Protein AF-A0A5N6KBV7-F1 (afdb_monomer_lite)

Structure (mmCIF, N/CA/C/O backbone):
data_AF-A0A5N6KBV7-F1
#
_entry.id   AF-A0A5N6KBV7-F1
#
loop_
_atom_site.group_PDB
_atom_site.id
_atom_site.type_symbol
_atom_site.label_atom_id
_atom_site.label_alt_id
_atom_site.label_comp_id
_atom_site.label_asym_id
_atom_site.label_entity_id
_atom_site.label_seq_id
_atom_site.pdbx_PDB_ins_code
_atom_site.Cartn_x
_atom_site.Cartn_y
_atom_site.Cartn_z
_atom_site.occupancy
_atom_site.B_iso_or_equiv
_atom_site.auth_seq_id
_atom_site.auth_comp_id
_atom_site.auth_asym_id
_atom_site.auth_atom_id
_atom_site.pdbx_PDB_model_num
ATOM 1 N N . MET A 1 1 ? 9.897 0.398 2.185 1.00 84.31 1 MET A N 1
ATOM 2 C CA . MET A 1 1 ? 11.145 0.578 2.969 1.00 84.31 1 MET A CA 1
ATOM 3 C C . MET A 1 1 ? 12.114 1.499 2.234 1.00 84.31 1 MET A C 1
ATOM 5 O O . MET A 1 1 ? 12.713 1.090 1.241 1.00 84.31 1 MET A O 1
ATOM 9 N N . LEU A 1 2 ? 12.248 2.751 2.678 1.00 85.31 2 LEU A N 1
ATOM 10 C CA . LEU A 1 2 ? 13.170 3.705 2.054 1.00 85.31 2 LEU A CA 1
ATOM 11 C C . LEU A 1 2 ? 14.626 3.246 2.247 1.00 85.31 2 LEU A C 1
ATOM 13 O O . LEU A 1 2 ? 14.996 2.833 3.338 1.00 85.31 2 LEU A O 1
ATOM 17 N N . GLY A 1 3 ? 15.433 3.271 1.184 1.00 85.88 3 GLY A N 1
ATOM 18 C CA . GLY A 1 3 ? 16.840 2.840 1.217 1.00 85.88 3 GLY A CA 1
ATOM 19 C C . GLY A 1 3 ? 17.078 1.326 1.116 1.00 85.88 3 GLY A C 1
ATOM 20 O O . GLY A 1 3 ? 18.186 0.930 0.780 1.00 85.88 3 GLY A O 1
ATOM 21 N N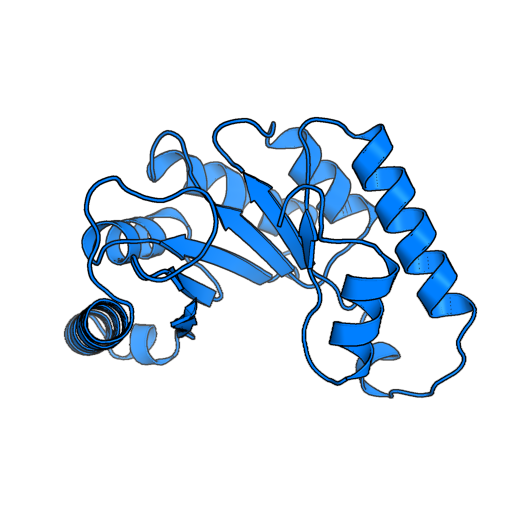 . ALA A 1 4 ? 16.054 0.491 1.321 1.00 90.00 4 ALA A N 1
ATOM 22 C CA . ALA A 1 4 ? 16.172 -0.973 1.244 1.00 90.00 4 ALA A CA 1
ATOM 23 C C . ALA A 1 4 ? 15.374 -1.605 0.087 1.00 90.00 4 ALA A C 1
ATOM 25 O O . ALA A 1 4 ? 15.773 -2.632 -0.456 1.00 90.00 4 ALA A O 1
ATOM 26 N N . ALA A 1 5 ? 14.253 -0.998 -0.319 1.00 93.25 5 ALA A N 1
ATOM 27 C CA . ALA A 1 5 ? 13.423 -1.510 -1.409 1.00 93.25 5 ALA A CA 1
ATOM 28 C C . ALA A 1 5 ? 14.061 -1.236 -2.784 1.00 93.25 5 ALA A C 1
ATOM 30 O O . ALA A 1 5 ? 13.943 -0.132 -3.326 1.00 93.25 5 ALA A O 1
ATOM 31 N N . THR A 1 6 ? 14.750 -2.237 -3.338 1.00 94.06 6 THR A N 1
ATOM 32 C CA . THR A 1 6 ? 15.411 -2.167 -4.653 1.00 94.06 6 THR A CA 1
ATOM 33 C C . THR A 1 6 ? 14.545 -2.767 -5.772 1.00 94.06 6 THR A C 1
ATOM 35 O O . THR A 1 6 ? 13.683 -3.604 -5.493 1.00 94.06 6 THR A O 1
ATOM 38 N N . PRO A 1 7 ? 14.801 -2.417 -7.050 1.00 93.50 7 PRO A N 1
ATOM 39 C CA . PRO A 1 7 ? 14.193 -3.089 -8.205 1.00 93.50 7 PRO A CA 1
ATOM 40 C C . PRO A 1 7 ? 14.322 -4.615 -8.176 1.00 93.50 7 PRO A C 1
ATOM 42 O O . PRO A 1 7 ? 13.345 -5.322 -8.405 1.00 93.50 7 PRO A O 1
ATOM 45 N N . ALA A 1 8 ? 15.508 -5.132 -7.840 1.00 93.56 8 ALA A N 1
ATOM 46 C CA . ALA A 1 8 ? 15.746 -6.570 -7.762 1.00 93.56 8 ALA A CA 1
ATOM 47 C C . ALA A 1 8 ? 14.914 -7.232 -6.654 1.00 93.56 8 ALA A C 1
ATOM 49 O O . ALA A 1 8 ? 14.342 -8.297 -6.878 1.00 93.56 8 ALA A O 1
ATOM 50 N N . LEU A 1 9 ? 14.805 -6.593 -5.483 1.00 95.19 9 LEU A N 1
ATOM 51 C CA . LEU A 1 9 ? 13.971 -7.098 -4.394 1.00 95.19 9 LEU A CA 1
ATOM 52 C C . LEU A 1 9 ? 12.495 -7.138 -4.804 1.00 95.19 9 LEU A C 1
ATOM 54 O O . LEU A 1 9 ? 11.866 -8.185 -4.675 1.00 95.19 9 LEU A O 1
ATOM 58 N N . ALA A 1 10 ? 11.960 -6.032 -5.330 1.00 93.88 10 ALA A N 1
ATOM 59 C CA . ALA A 1 10 ? 10.557 -5.955 -5.729 1.00 93.88 10 ALA A CA 1
ATOM 60 C C . ALA A 1 10 ? 10.211 -7.029 -6.774 1.00 93.88 10 ALA A C 1
ATOM 62 O O . ALA A 1 10 ? 9.251 -7.775 -6.606 1.00 93.88 10 ALA A O 1
ATOM 63 N N . ILE A 1 11 ? 11.043 -7.182 -7.806 1.00 91.06 11 ILE A N 1
ATOM 64 C CA . ILE A 1 11 ? 10.818 -8.196 -8.838 1.00 91.06 11 ILE A CA 1
ATOM 65 C C . ILE A 1 11 ? 10.909 -9.618 -8.294 1.00 91.06 11 ILE A C 1
ATOM 67 O O . ILE A 1 11 ? 10.084 -10.449 -8.662 1.00 91.06 11 ILE A O 1
ATOM 71 N N . ASN A 1 12 ? 11.878 -9.925 -7.432 1.00 91.81 12 ASN A N 1
ATOM 72 C CA . ASN A 1 12 ? 12.008 -11.282 -6.902 1.00 91.81 12 ASN A CA 1
ATOM 73 C C . ASN A 1 12 ? 10.855 -11.653 -5.956 1.00 91.81 12 ASN A C 1
ATOM 75 O O . ASN A 1 12 ? 10.408 -12.796 -5.995 1.00 91.81 12 ASN A O 1
ATOM 79 N N . VAL A 1 13 ? 10.315 -10.698 -5.187 1.00 93.25 13 VAL A N 1
ATOM 80 C CA . VAL A 1 13 ? 9.071 -10.905 -4.420 1.00 93.25 13 VAL A CA 1
ATOM 81 C C . VAL A 1 13 ? 7.910 -11.215 -5.359 1.00 93.25 13 VAL A C 1
ATOM 83 O O . VAL A 1 13 ? 7.199 -12.196 -5.148 1.00 93.25 13 VAL A O 1
ATOM 86 N N . SER A 1 14 ? 7.749 -10.427 -6.425 1.00 91.19 14 SER A N 1
ATOM 87 C CA . SER A 1 14 ? 6.690 -10.673 -7.402 1.00 91.19 14 SER A CA 1
ATOM 88 C C . SER A 1 14 ? 6.850 -12.040 -8.067 1.00 91.19 14 SER A C 1
ATOM 90 O O . SER A 1 14 ? 5.901 -12.815 -8.130 1.00 91.19 14 SER A O 1
ATOM 92 N N . ARG A 1 15 ? 8.064 -12.407 -8.493 1.00 86.88 15 ARG A N 1
ATOM 93 C CA . ARG A 1 15 ? 8.362 -13.723 -9.091 1.00 86.88 15 ARG A CA 1
ATOM 94 C C . ARG A 1 15 ? 8.025 -14.898 -8.182 1.00 86.88 15 ARG A C 1
ATOM 96 O O . ARG A 1 15 ? 7.640 -15.944 -8.693 1.00 86.88 15 ARG A O 1
ATOM 103 N N . ALA A 1 16 ? 8.153 -14.719 -6.871 1.00 90.06 16 ALA A N 1
ATOM 104 C CA . ALA A 1 16 ? 7.781 -15.719 -5.878 1.00 90.06 16 ALA A CA 1
ATOM 105 C C . ALA A 1 16 ? 6.257 -15.827 -5.649 1.00 90.06 16 ALA A C 1
ATOM 107 O O . ALA A 1 16 ? 5.830 -16.615 -4.812 1.00 90.06 16 ALA A O 1
ATOM 108 N N . GLY A 1 17 ? 5.439 -15.055 -6.374 1.00 87.12 17 GLY A N 1
ATOM 109 C CA . GLY A 1 17 ? 3.976 -15.063 -6.286 1.00 87.12 17 GLY A CA 1
ATOM 110 C C . GLY A 1 17 ? 3.387 -13.987 -5.368 1.00 87.12 17 GLY A C 1
ATOM 111 O O . GLY A 1 17 ? 2.171 -13.935 -5.209 1.00 87.12 17 GLY A O 1
ATOM 112 N N . GLY A 1 18 ? 4.220 -13.130 -4.768 1.00 91.94 18 GLY A N 1
ATOM 113 C CA . GLY A 1 18 ? 3.769 -11.983 -3.978 1.00 91.94 18 GLY A CA 1
ATOM 114 C C . GLY A 1 18 ? 3.607 -10.706 -4.809 1.00 91.94 18 GLY A C 1
ATOM 115 O O . GLY A 1 18 ? 3.601 -10.728 -6.038 1.00 91.94 18 GLY A O 1
ATOM 116 N N . ILE A 1 19 ? 3.541 -9.562 -4.124 1.00 93.75 19 ILE A N 1
ATOM 117 C CA . ILE A 1 19 ? 3.656 -8.235 -4.739 1.00 93.75 19 ILE A CA 1
ATOM 118 C C . ILE A 1 19 ? 4.834 -7.480 -4.117 1.00 93.75 19 ILE A C 1
ATOM 120 O O . ILE A 1 19 ? 4.852 -7.166 -2.928 1.00 93.75 19 ILE A O 1
ATOM 124 N N . GLY A 1 20 ? 5.862 -7.209 -4.921 1.00 95.19 20 GLY A N 1
ATOM 125 C CA . GLY A 1 20 ? 6.999 -6.406 -4.487 1.00 95.19 20 GLY A CA 1
ATOM 126 C C . GLY A 1 20 ? 6.720 -4.911 -4.583 1.00 95.19 20 GLY A C 1
ATOM 127 O O . 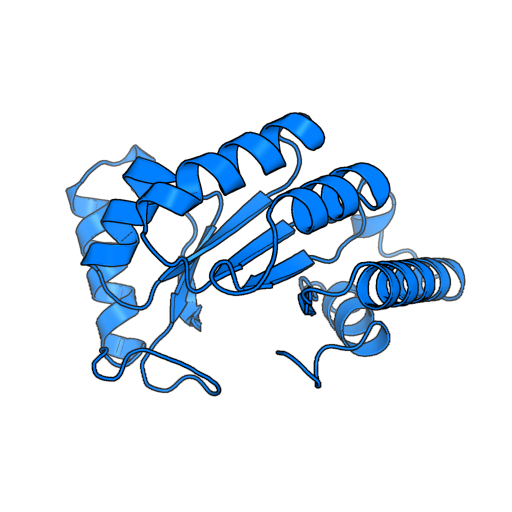GLY A 1 20 ? 6.105 -4.455 -5.543 1.00 95.19 20 GLY A O 1
ATOM 128 N N . PHE A 1 21 ? 7.224 -4.130 -3.626 1.00 96.25 21 PHE A N 1
ATOM 129 C CA . PHE A 1 21 ? 7.046 -2.676 -3.602 1.00 96.25 21 PHE A CA 1
ATOM 130 C C . PHE A 1 21 ? 8.367 -1.928 -3.769 1.00 96.25 21 PHE A C 1
ATOM 132 O O . PHE A 1 21 ? 9.363 -2.244 -3.117 1.00 96.25 21 PHE A O 1
ATOM 139 N N . LEU A 1 22 ? 8.351 -0.875 -4.587 1.00 95.12 22 LEU A N 1
ATOM 140 C CA . LEU A 1 22 ? 9.384 0.159 -4.597 1.00 95.12 22 LEU A CA 1
ATOM 141 C C . LEU A 1 22 ? 9.037 1.271 -3.603 1.00 95.12 22 LEU A C 1
ATOM 143 O O . LEU A 1 22 ? 7.870 1.578 -3.374 1.00 95.12 22 LEU A O 1
ATOM 147 N N . ALA A 1 23 ? 10.056 1.914 -3.031 1.00 91.62 23 ALA A N 1
ATOM 148 C CA . ALA A 1 23 ? 9.860 3.127 -2.242 1.00 91.62 23 ALA A CA 1
ATOM 149 C C . ALA A 1 23 ? 9.843 4.353 -3.165 1.00 91.62 23 ALA A C 1
ATOM 151 O O . ALA A 1 23 ? 10.886 4.739 -3.700 1.00 91.62 23 ALA A O 1
ATOM 152 N N . GLY A 1 24 ? 8.669 4.958 -3.329 1.00 81.38 24 GLY A N 1
ATOM 153 C CA . GLY A 1 24 ? 8.489 6.251 -3.970 1.00 81.38 24 GLY A CA 1
ATOM 154 C C . GLY A 1 24 ? 9.068 7.357 -3.093 1.00 81.38 24 GLY A C 1
ATOM 155 O O . GLY A 1 24 ? 8.710 7.503 -1.924 1.00 81.38 24 GLY A O 1
ATOM 156 N N . ARG A 1 25 ? 10.018 8.109 -3.647 1.00 76.69 25 ARG A N 1
ATOM 157 C CA . ARG A 1 25 ? 10.648 9.264 -2.993 1.00 76.69 25 ARG A CA 1
ATOM 158 C C . ARG A 1 25 ? 10.062 10.559 -3.540 1.00 76.69 25 ARG A C 1
ATOM 160 O O . ARG A 1 25 ? 9.386 10.569 -4.562 1.00 76.69 25 ARG A O 1
ATOM 167 N N . ASN A 1 26 ? 10.421 11.670 -2.911 1.00 73.19 26 ASN A N 1
ATOM 168 C CA . ASN A 1 26 ? 10.182 13.022 -3.418 1.00 73.19 26 ASN A CA 1
ATOM 169 C C . ASN A 1 26 ? 11.042 13.401 -4.654 1.00 73.19 26 ASN A C 1
ATOM 171 O O . ASN A 1 26 ? 10.986 14.543 -5.106 1.00 73.19 26 ASN A O 1
ATOM 175 N N . ASN A 1 27 ? 11.821 12.467 -5.220 1.00 75.94 27 ASN A N 1
ATOM 176 C CA . ASN A 1 27 ? 12.658 12.676 -6.404 1.00 75.94 27 ASN A CA 1
ATOM 177 C C . ASN A 1 27 ? 12.171 11.815 -7.586 1.00 75.94 27 ASN A C 1
ATOM 179 O O . ASN A 1 27 ? 12.301 10.588 -7.557 1.00 75.94 27 ASN A O 1
ATOM 183 N N . MET A 1 28 ? 11.661 12.475 -8.634 1.00 71.56 28 MET A N 1
ATOM 184 C CA . MET A 1 28 ? 11.153 11.826 -9.851 1.00 71.56 28 MET A CA 1
ATOM 185 C C . MET A 1 28 ? 12.235 11.062 -10.626 1.00 71.56 28 MET A C 1
ATOM 187 O O . MET A 1 28 ? 11.978 10.007 -11.201 1.00 71.56 28 MET A O 1
ATOM 191 N N . THR A 1 29 ? 13.467 11.568 -10.646 1.00 77.19 29 THR A N 1
ATOM 192 C CA . THR A 1 29 ? 14.553 10.917 -11.384 1.00 77.19 29 THR A CA 1
ATOM 193 C C . THR A 1 29 ? 14.863 9.549 -10.778 1.00 77.19 29 THR A C 1
ATOM 195 O O . THR A 1 29 ? 14.912 8.558 -11.501 1.00 77.19 29 THR A O 1
ATOM 198 N N . ASP A 1 30 ? 14.947 9.466 -9.444 1.00 83.50 30 ASP A N 1
ATOM 199 C CA . ASP A 1 30 ? 15.206 8.208 -8.724 1.00 83.50 30 ASP A CA 1
ATOM 200 C C . ASP A 1 30 ? 14.093 7.174 -8.962 1.00 83.50 30 ASP A C 1
ATOM 202 O O . ASP A 1 30 ? 14.378 5.999 -9.209 1.00 83.50 30 ASP A O 1
ATOM 206 N N . ILE A 1 31 ? 12.820 7.592 -8.927 1.00 82.56 31 ILE A N 1
ATOM 207 C CA . ILE A 1 31 ? 11.707 6.658 -9.136 1.00 82.56 31 ILE A CA 1
ATOM 208 C C . ILE A 1 31 ? 11.648 6.174 -10.587 1.00 82.56 31 ILE A C 1
ATOM 210 O O . ILE A 1 31 ? 11.462 4.979 -10.824 1.00 82.56 31 ILE A O 1
ATOM 214 N N . HIS A 1 32 ? 11.880 7.064 -11.556 1.00 84.81 32 HIS A N 1
ATOM 215 C CA . HIS A 1 32 ? 11.888 6.711 -12.971 1.00 84.81 32 HIS A CA 1
ATOM 216 C C . HIS A 1 32 ? 13.028 5.742 -13.305 1.00 84.81 32 HIS A C 1
ATOM 218 O O . HIS A 1 32 ? 12.806 4.737 -13.983 1.00 84.81 32 HIS A O 1
ATOM 224 N N . GLU A 1 33 ? 14.233 5.988 -12.784 1.00 88.75 33 GLU A N 1
ATOM 225 C CA . GLU A 1 33 ? 15.383 5.093 -12.946 1.00 88.75 33 GLU A CA 1
ATOM 226 C C . GLU A 1 33 ? 15.113 3.711 -12.345 1.00 88.75 33 GLU A C 1
ATOM 228 O O . GLU A 1 33 ? 15.337 2.692 -13.006 1.00 88.75 33 GLU A O 1
ATOM 233 N N . LYS A 1 34 ? 14.549 3.654 -11.132 1.00 89.81 34 LYS A N 1
ATOM 234 C CA . LYS A 1 34 ? 14.166 2.386 -10.495 1.00 89.81 34 LYS A CA 1
ATOM 235 C C . LYS A 1 34 ? 13.098 1.641 -11.285 1.00 89.81 34 LYS A C 1
ATOM 237 O O . LYS A 1 34 ? 13.209 0.426 -11.442 1.00 89.81 34 LYS A O 1
ATOM 242 N N . LEU A 1 35 ? 12.092 2.332 -11.816 1.00 87.31 35 LEU A N 1
ATOM 243 C CA . LEU A 1 35 ? 11.034 1.721 -12.627 1.00 87.31 35 LEU A CA 1
ATOM 244 C C . LEU A 1 35 ? 11.558 1.237 -13.987 1.00 87.31 35 LEU A C 1
ATOM 246 O O . LEU A 1 35 ? 11.191 0.151 -14.444 1.00 87.31 35 LEU A O 1
ATOM 250 N N . LYS A 1 36 ? 12.485 1.974 -14.606 1.00 87.56 36 LYS A N 1
ATOM 251 C CA . LYS A 1 36 ? 13.177 1.543 -15.829 1.00 87.56 36 LYS A CA 1
ATOM 252 C C . LYS A 1 36 ? 14.039 0.303 -15.583 1.00 87.56 36 LYS A C 1
ATOM 254 O O . LYS A 1 36 ? 13.976 -0.651 -16.362 1.00 87.56 36 LYS A O 1
ATOM 259 N N . ALA A 1 37 ? 14.795 0.280 -14.485 1.00 88.50 37 ALA A N 1
ATOM 260 C CA . ALA A 1 37 ? 15.570 -0.888 -14.073 1.00 88.50 37 ALA A CA 1
ATOM 261 C C . ALA A 1 37 ? 14.658 -2.096 -13.799 1.00 88.50 37 ALA A C 1
ATOM 263 O O . ALA A 1 37 ? 14.931 -3.193 -14.274 1.00 88.50 37 ALA A O 1
ATOM 264 N N . THR A 1 38 ? 13.532 -1.876 -13.116 1.00 87.31 38 THR A N 1
ATOM 265 C CA . THR A 1 38 ? 12.500 -2.894 -12.842 1.00 87.31 38 THR A CA 1
ATOM 266 C C . THR A 1 38 ? 11.968 -3.506 -14.140 1.00 87.31 38 THR A C 1
ATOM 268 O O . THR A 1 38 ? 11.969 -4.723 -14.296 1.00 87.31 38 THR A O 1
ATOM 271 N N . THR A 1 39 ? 11.600 -2.668 -15.113 1.00 84.44 39 THR A N 1
ATOM 272 C CA . THR A 1 39 ? 11.094 -3.115 -16.425 1.00 84.44 39 THR A CA 1
ATOM 273 C C . THR A 1 39 ? 12.154 -3.906 -17.201 1.00 84.44 39 THR A C 1
ATOM 275 O O . THR A 1 39 ? 11.858 -4.941 -17.794 1.00 84.44 39 THR A O 1
ATOM 278 N N . SER A 1 40 ? 13.415 -3.470 -17.141 1.00 86.31 40 SER A N 1
ATOM 279 C CA . SER A 1 40 ? 14.537 -4.165 -17.790 1.00 86.31 40 SER A CA 1
ATOM 280 C C . SER A 1 40 ? 14.814 -5.535 -17.151 1.00 86.31 40 SER A C 1
ATOM 282 O O . SER A 1 40 ? 15.116 -6.505 -17.846 1.00 86.31 40 SER A O 1
ATOM 284 N N . LEU A 1 41 ? 14.672 -5.648 -15.826 1.00 85.31 41 LEU A N 1
ATOM 285 C CA . LEU A 1 41 ? 14.819 -6.915 -15.102 1.00 85.31 41 LEU A CA 1
ATOM 286 C C . LEU A 1 41 ? 13.699 -7.909 -15.422 1.00 85.31 41 LEU A C 1
ATOM 288 O O . LEU A 1 41 ? 13.958 -9.111 -15.431 1.00 85.31 41 LEU A O 1
ATOM 292 N N . ILE A 1 42 ? 12.483 -7.425 -15.695 1.00 79.12 42 ILE A N 1
ATOM 293 C CA . ILE A 1 42 ? 11.376 -8.262 -16.177 1.00 79.12 42 ILE A CA 1
ATOM 294 C C . ILE A 1 42 ? 11.712 -8.807 -17.569 1.00 79.12 42 ILE A C 1
ATOM 296 O O . ILE A 1 42 ? 11.667 -10.014 -17.765 1.00 79.12 42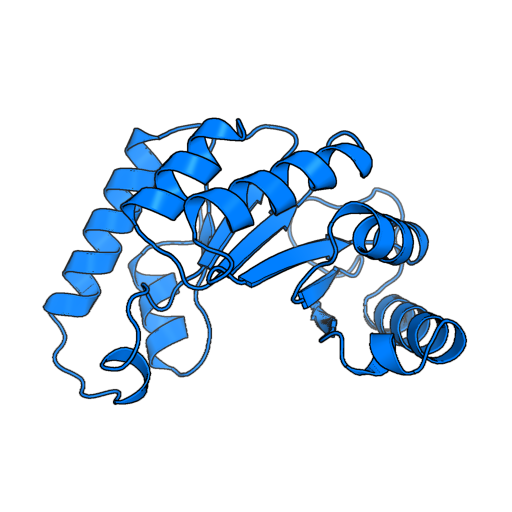 ILE A O 1
ATOM 300 N N . ALA A 1 43 ? 12.127 -7.941 -18.500 1.00 76.00 43 ALA A N 1
ATOM 301 C CA . ALA A 1 43 ? 12.396 -8.324 -19.888 1.00 76.00 43 ALA A CA 1
ATOM 302 C C . ALA A 1 43 ? 13.577 -9.301 -20.063 1.00 76.00 43 ALA A C 1
ATOM 304 O O . ALA A 1 43 ? 13.618 -10.053 -21.029 1.00 76.00 43 ALA A O 1
ATOM 305 N N . THR A 1 44 ? 14.556 -9.281 -19.155 1.00 71.38 44 THR A N 1
ATOM 306 C CA . THR A 1 44 ? 15.778 -10.105 -19.255 1.00 71.38 44 THR A CA 1
ATOM 307 C C . THR A 1 44 ? 15.637 -11.517 -18.698 1.00 71.38 44 THR A C 1
ATOM 309 O O . THR A 1 44 ? 16.498 -12.350 -18.962 1.00 71.38 44 THR A O 1
ATOM 312 N N . HIS A 1 45 ? 14.599 -11.802 -17.914 1.00 63.53 45 HIS A N 1
ATOM 313 C CA . HIS A 1 45 ? 14.401 -13.119 -17.310 1.00 63.53 45 HIS A CA 1
ATOM 314 C C . HIS A 1 45 ? 13.087 -13.706 -17.806 1.00 63.53 45 HIS A C 1
ATOM 316 O O . HIS A 1 45 ? 12.016 -13.439 -17.262 1.00 63.53 45 HIS A O 1
ATOM 322 N N . ASP A 1 46 ? 13.229 -14.520 -18.844 1.00 54.59 46 ASP A N 1
ATOM 323 C CA . ASP A 1 46 ? 12.194 -15.278 -19.535 1.00 54.59 46 ASP A CA 1
ATOM 324 C C . ASP A 1 46 ? 11.690 -16.438 -18.657 1.00 54.59 46 ASP A C 1
ATOM 326 O O . ASP A 1 46 ? 11.977 -17.613 -18.886 1.00 54.59 46 ASP A O 1
ATOM 330 N N . ILE A 1 47 ? 10.989 -16.110 -17.571 1.00 47.78 47 ILE A N 1
ATOM 331 C CA . ILE A 1 47 ? 10.188 -17.089 -16.840 1.00 47.78 47 ILE A CA 1
ATOM 332 C C . ILE A 1 47 ? 8.740 -16.741 -17.121 1.00 47.78 47 ILE A C 1
ATOM 334 O O . ILE A 1 47 ? 8.226 -15.740 -16.621 1.00 47.78 47 ILE A O 1
ATOM 338 N N . LYS A 1 48 ? 8.117 -17.611 -17.919 1.00 48.66 48 LYS A N 1
ATOM 339 C CA . LYS A 1 48 ? 6.682 -17.736 -18.188 1.00 48.66 48 LYS A CA 1
ATOM 340 C C . LYS A 1 48 ? 5.897 -17.946 -16.889 1.00 48.66 48 LYS A C 1
ATOM 342 O O . LYS A 1 48 ? 5.267 -18.977 -16.677 1.00 48.66 48 LYS A O 1
ATOM 347 N N . ASN A 1 49 ? 5.939 -16.986 -15.976 1.00 52.72 49 ASN A N 1
ATOM 348 C CA . ASN A 1 49 ? 4.901 -16.850 -14.979 1.00 52.72 49 ASN A CA 1
ATOM 349 C C . ASN A 1 49 ? 3.719 -16.268 -15.747 1.00 52.72 49 ASN A C 1
ATOM 351 O O . ASN A 1 49 ? 3.623 -15.055 -15.909 1.00 52.72 49 ASN A O 1
ATOM 355 N N . HIS A 1 50 ? 2.834 -17.139 -16.237 1.00 52.56 50 HIS A N 1
ATOM 356 C CA . HIS A 1 50 ? 1.618 -16.759 -16.965 1.00 52.56 50 HIS A CA 1
ATOM 357 C C . HIS A 1 50 ? 0.766 -15.706 -16.226 1.00 52.56 50 HIS A C 1
ATOM 359 O O . HIS A 1 50 ? -0.013 -14.998 -16.852 1.00 52.56 50 HIS A O 1
ATOM 365 N N . HIS A 1 51 ? 0.967 -15.541 -14.912 1.00 54.16 51 HIS A N 1
ATOM 366 C CA . HIS A 1 51 ? 0.408 -14.453 -14.105 1.00 54.16 51 HIS A CA 1
ATOM 367 C C . HIS A 1 51 ? 0.819 -13.037 -14.558 1.00 54.16 51 HIS A C 1
ATOM 369 O O . HIS A 1 51 ? 0.071 -12.093 -14.320 1.00 54.16 51 HIS A O 1
ATOM 375 N N . PHE A 1 52 ? 1.987 -12.862 -15.185 1.00 56.03 52 PHE A N 1
ATOM 376 C CA . PHE A 1 52 ? 2.480 -11.552 -15.635 1.00 56.03 52 PHE A CA 1
ATOM 377 C C . PHE A 1 52 ? 2.172 -11.247 -17.099 1.00 56.03 52 PHE A C 1
ATOM 379 O O . PHE A 1 52 ? 2.114 -10.080 -17.471 1.00 56.03 52 PHE A O 1
ATOM 386 N N . GLU A 1 53 ? 1.952 -12.270 -17.924 1.00 53.28 53 GLU A N 1
ATOM 387 C CA . GLU A 1 53 ? 1.743 -12.116 -19.371 1.00 53.28 53 GLU A CA 1
ATOM 388 C C . GLU A 1 53 ? 0.355 -11.552 -19.719 1.00 53.28 53 GLU A C 1
ATOM 390 O O . GLU A 1 53 ? 0.159 -11.016 -20.807 1.00 53.28 53 GLU A O 1
ATOM 395 N N . THR A 1 54 ? -0.611 -11.631 -18.798 1.00 53.94 54 THR A N 1
ATOM 396 C CA . THR A 1 54 ? -2.002 -11.215 -19.039 1.00 53.94 54 THR A CA 1
ATOM 397 C C . THR A 1 54 ? -2.337 -9.814 -18.525 1.00 53.94 54 THR A C 1
ATOM 399 O O . THR A 1 54 ? -3.470 -9.366 -18.693 1.00 53.94 54 THR A O 1
ATOM 402 N N . SER A 1 55 ? -1.395 -9.125 -17.871 1.00 68.31 55 SER A N 1
ATOM 403 C CA . SER A 1 55 ? -1.646 -7.834 -17.224 1.00 68.31 55 SER A CA 1
ATOM 404 C C . SER A 1 55 ? -1.054 -6.675 -18.024 1.00 68.31 55 SER A C 1
ATOM 406 O O . SER A 1 55 ? 0.120 -6.685 -18.383 1.00 68.31 55 SER A O 1
ATOM 408 N N . ASP A 1 56 ? -1.839 -5.619 -18.243 1.00 84.19 56 ASP A N 1
ATOM 409 C CA . ASP A 1 56 ? -1.383 -4.352 -18.833 1.00 84.19 56 ASP A CA 1
ATOM 410 C C . ASP A 1 56 ? -0.640 -3.454 -17.820 1.00 84.19 56 ASP A C 1
ATOM 412 O O . ASP A 1 56 ? -0.518 -2.238 -18.022 1.00 84.19 56 ASP A O 1
ATOM 416 N N . ARG A 1 57 ? -0.180 -4.045 -16.709 1.00 88.56 57 ARG A N 1
ATOM 417 C CA . ARG A 1 57 ? 0.443 -3.380 -15.564 1.00 88.56 57 ARG A CA 1
ATOM 418 C C . ARG A 1 57 ? 1.714 -4.087 -15.119 1.00 88.56 57 ARG A C 1
ATOM 420 O O . ARG A 1 57 ? 1.831 -5.307 -15.192 1.00 88.56 57 ARG A O 1
ATOM 427 N N . LEU A 1 58 ? 2.646 -3.310 -14.573 1.00 90.50 58 LEU A N 1
ATOM 428 C CA . LEU A 1 58 ? 3.823 -3.863 -13.914 1.00 90.50 58 LEU A CA 1
ATOM 429 C C . LEU A 1 58 ? 3.398 -4.609 -12.642 1.00 90.50 58 LEU A C 1
ATOM 431 O O . LEU A 1 58 ? 2.647 -4.046 -11.838 1.00 90.50 58 LEU A O 1
ATOM 435 N N . PRO A 1 59 ? 3.914 -5.823 -12.391 1.00 91.25 59 PRO A N 1
ATOM 436 C CA . PRO A 1 59 ? 3.520 -6.651 -11.253 1.00 91.25 59 PRO A CA 1
ATOM 437 C C . PRO A 1 59 ? 4.193 -6.230 -9.943 1.00 91.25 59 PRO A C 1
ATOM 439 O O . PRO A 1 59 ? 4.641 -7.053 -9.152 1.00 91.25 59 PRO A O 1
ATOM 442 N N . ILE A 1 60 ? 4.332 -4.932 -9.733 1.00 94.25 60 ILE A N 1
ATOM 443 C CA . ILE A 1 60 ? 4.908 -4.334 -8.538 1.00 94.25 60 ILE A CA 1
ATOM 444 C C . ILE A 1 60 ? 3.982 -3.232 -8.045 1.00 94.25 60 ILE A C 1
ATOM 446 O O . ILE A 1 60 ? 3.169 -2.697 -8.805 1.00 94.25 60 ILE A O 1
ATOM 450 N N . GLY A 1 61 ? 4.140 -2.869 -6.782 1.00 96.31 61 GLY A N 1
ATOM 451 C CA . GLY A 1 61 ? 3.572 -1.656 -6.232 1.00 96.31 61 GLY A CA 1
ATOM 452 C C . GLY A 1 61 ? 4.608 -0.560 -6.000 1.00 96.31 61 GLY A C 1
ATOM 453 O O . GLY A 1 61 ? 5.823 -0.772 -6.079 1.00 96.31 61 GLY A O 1
ATOM 454 N N . ILE A 1 62 ? 4.117 0.631 -5.678 1.00 96.31 62 ILE A N 1
ATOM 455 C CA . ILE A 1 62 ? 4.940 1.770 -5.266 1.00 96.31 62 ILE A CA 1
ATOM 456 C C . ILE A 1 62 ? 4.362 2.344 -3.975 1.00 96.31 62 ILE A C 1
ATOM 458 O O . ILE A 1 62 ? 3.177 2.656 -3.918 1.00 96.31 62 ILE A O 1
ATOM 462 N N . GLY A 1 63 ? 5.190 2.486 -2.941 1.00 95.94 63 GLY A N 1
ATOM 463 C CA . GLY A 1 63 ? 4.795 3.117 -1.682 1.00 95.94 63 GLY A CA 1
ATOM 464 C C . GLY A 1 63 ? 5.190 4.588 -1.618 1.00 95.94 63 GLY A C 1
ATOM 465 O O . GLY A 1 63 ? 6.352 4.904 -1.863 1.00 95.94 63 GLY A O 1
ATOM 466 N N . PHE A 1 64 ? 4.266 5.468 -1.241 1.00 94.94 64 PHE A N 1
ATOM 467 C CA . PHE A 1 64 ? 4.491 6.904 -1.092 1.00 94.94 64 PHE A CA 1
ATOM 468 C C . PHE A 1 64 ? 4.235 7.364 0.343 1.00 94.94 64 PHE A C 1
ATOM 470 O O . PHE A 1 64 ? 3.222 7.030 0.949 1.00 94.94 64 PHE A O 1
ATOM 477 N N . GLN A 1 65 ? 5.158 8.174 0.866 1.00 92.44 65 GLN A N 1
ATOM 478 C CA . GLN A 1 65 ? 4.965 8.908 2.115 1.00 92.44 65 GLN A CA 1
ATOM 479 C C . GLN A 1 65 ? 4.245 10.219 1.802 1.00 92.44 65 GLN A C 1
ATOM 481 O O . GLN A 1 65 ? 4.845 11.125 1.227 1.00 92.44 65 GLN A O 1
ATOM 486 N N . ASN A 1 66 ? 2.968 10.320 2.147 1.00 92.88 66 ASN A N 1
ATOM 487 C CA . ASN A 1 66 ? 2.098 11.422 1.736 1.00 92.88 66 ASN A CA 1
ATOM 488 C C . ASN A 1 66 ? 2.498 12.777 2.345 1.00 92.88 66 ASN A C 1
ATOM 490 O O . ASN A 1 66 ? 2.223 13.818 1.753 1.00 92.88 66 ASN A O 1
ATOM 494 N N . TRP A 1 67 ? 3.161 12.790 3.505 1.00 89.81 67 TRP A N 1
ATOM 495 C CA . TRP A 1 67 ? 3.619 14.028 4.141 1.00 89.81 67 TRP A CA 1
ATOM 496 C C . TRP A 1 67 ? 4.791 14.716 3.418 1.00 89.81 67 TRP A C 1
ATOM 498 O O . TRP A 1 67 ? 4.908 15.941 3.516 1.00 89.81 67 TRP A O 1
ATOM 508 N N . ASP A 1 68 ? 5.627 13.954 2.702 1.00 88.38 68 ASP A N 1
ATOM 509 C CA . ASP A 1 68 ? 6.846 14.444 2.027 1.00 88.38 68 ASP A CA 1
ATOM 510 C C . ASP A 1 68 ? 6.772 14.346 0.493 1.00 88.38 68 ASP A C 1
ATOM 512 O O . ASP A 1 68 ? 7.350 15.157 -0.232 1.00 88.38 68 ASP A O 1
ATOM 516 N N . CYS A 1 69 ? 6.044 13.363 -0.038 1.00 89.88 69 CYS A N 1
ATOM 517 C CA . CYS A 1 69 ? 5.901 13.181 -1.474 1.00 89.88 69 CYS A CA 1
ATOM 518 C C . CYS A 1 69 ? 4.815 14.104 -2.043 1.00 89.88 69 CYS A C 1
ATOM 520 O O . CYS A 1 69 ? 3.718 14.211 -1.499 1.00 89.88 69 CYS A O 1
ATOM 522 N N . LYS A 1 70 ? 5.101 14.743 -3.181 1.00 90.44 70 LYS A N 1
ATOM 523 C CA . LYS A 1 70 ? 4.102 15.510 -3.934 1.00 90.44 70 LYS A CA 1
ATOM 524 C C . LYS A 1 70 ? 3.189 14.559 -4.705 1.00 90.44 70 LYS A C 1
ATOM 526 O O . LYS A 1 70 ? 3.690 13.681 -5.404 1.00 90.44 70 LYS A O 1
ATOM 531 N N . ILE A 1 71 ? 1.879 14.792 -4.644 1.00 93.31 71 ILE A N 1
ATOM 532 C CA . ILE A 1 71 ? 0.874 13.977 -5.343 1.00 93.31 71 ILE A CA 1
ATOM 533 C C . ILE A 1 71 ? 1.162 13.856 -6.845 1.00 93.31 71 ILE A C 1
ATOM 535 O O . ILE A 1 71 ? 1.133 12.747 -7.367 1.00 93.31 71 ILE A O 1
ATOM 539 N N . ASP A 1 72 ? 1.560 14.946 -7.510 1.00 93.88 72 ASP A N 1
ATOM 540 C CA . ASP A 1 72 ? 1.876 14.961 -8.948 1.00 93.88 72 ASP A CA 1
ATOM 541 C C . ASP A 1 72 ? 2.918 13.904 -9.332 1.00 93.88 72 ASP A C 1
ATOM 543 O O . ASP A 1 72 ? 2.813 13.274 -10.382 1.00 93.88 72 ASP A O 1
ATOM 547 N N . LEU A 1 73 ? 3.887 13.645 -8.444 1.00 91.69 73 LEU A N 1
ATOM 548 C CA . LEU A 1 73 ? 4.915 12.636 -8.682 1.00 91.69 73 LEU A CA 1
ATOM 549 C C . LEU A 1 73 ? 4.325 11.223 -8.697 1.00 91.69 73 LEU A C 1
ATOM 551 O O . LEU A 1 73 ? 4.717 10.383 -9.506 1.00 91.69 73 LEU A O 1
ATOM 555 N N . ALA A 1 74 ? 3.380 10.951 -7.801 1.00 94.12 74 ALA A N 1
ATOM 556 C CA . ALA A 1 74 ? 2.694 9.671 -7.749 1.00 94.12 74 ALA A CA 1
ATOM 557 C C . ALA A 1 74 ? 1.731 9.491 -8.924 1.00 94.12 74 ALA A C 1
ATOM 559 O O . ALA A 1 74 ? 1.642 8.386 -9.464 1.00 94.12 74 ALA A O 1
ATOM 560 N N . LEU A 1 75 ? 1.055 10.562 -9.349 1.00 96.06 75 LEU A N 1
ATOM 561 C CA . LEU A 1 75 ? 0.174 10.543 -10.515 1.00 96.06 75 LEU A CA 1
ATOM 562 C C . LEU A 1 75 ? 0.961 10.245 -11.793 1.00 96.06 75 LEU A C 1
ATOM 564 O O . LEU A 1 75 ? 0.637 9.280 -12.484 1.00 96.06 75 LEU A O 1
ATOM 568 N N . GLU A 1 76 ? 2.044 10.984 -12.050 1.00 94.25 76 GLU A N 1
ATOM 569 C CA . GLU A 1 76 ? 2.901 10.768 -13.222 1.00 94.25 76 GLU A CA 1
ATOM 570 C C . GLU A 1 76 ? 3.506 9.355 -13.218 1.00 94.25 76 GLU A C 1
ATOM 572 O O . GLU A 1 76 ? 3.457 8.650 -14.228 1.00 94.25 76 GLU A O 1
ATOM 577 N N . ALA A 1 77 ? 4.033 8.892 -12.076 1.00 92.62 77 ALA A N 1
ATOM 578 C CA . ALA A 1 77 ? 4.584 7.542 -11.972 1.00 92.62 77 ALA A CA 1
ATOM 579 C C . ALA A 1 77 ? 3.522 6.463 -12.250 1.00 92.62 77 ALA A C 1
ATOM 581 O O . ALA A 1 77 ? 3.806 5.471 -12.925 1.00 92.62 77 ALA A O 1
ATOM 582 N N . THR A 1 78 ? 2.295 6.665 -11.765 1.00 95.00 78 THR A N 1
ATOM 583 C CA . THR A 1 78 ? 1.182 5.727 -11.957 1.00 95.00 78 THR A CA 1
ATOM 584 C C . THR A 1 78 ? 0.723 5.680 -13.410 1.00 95.00 78 THR A C 1
ATOM 586 O O . THR A 1 78 ? 0.540 4.588 -13.951 1.00 95.00 78 THR A O 1
ATOM 589 N N . GLU A 1 79 ? 0.569 6.839 -14.048 1.00 95.19 79 GLU A N 1
ATOM 590 C CA . GLU A 1 79 ? 0.155 6.958 -15.447 1.00 95.19 79 GLU A CA 1
ATOM 591 C C . GLU A 1 79 ? 1.195 6.338 -16.388 1.00 95.19 79 GLU A C 1
ATOM 593 O O . GLU A 1 79 ? 0.877 5.490 -17.225 1.00 95.19 79 GLU A O 1
ATOM 598 N N . LYS A 1 80 ? 2.464 6.710 -16.198 1.00 92.31 80 LYS A N 1
ATOM 599 C CA . LYS A 1 80 ? 3.564 6.339 -17.091 1.00 92.31 80 LYS A CA 1
ATOM 600 C C . LYS A 1 80 ? 3.990 4.884 -16.949 1.00 92.31 80 LYS A C 1
ATOM 602 O O . LYS A 1 80 ? 4.287 4.234 -17.948 1.00 92.31 80 LYS A O 1
ATOM 607 N N . HIS A 1 81 ? 4.069 4.379 -15.718 1.00 91.31 81 HIS A N 1
ATOM 608 C CA . HIS A 1 81 ? 4.643 3.058 -15.443 1.00 91.31 81 HIS A CA 1
ATOM 609 C C . HIS A 1 81 ? 3.615 1.995 -15.082 1.00 91.31 81 HIS A C 1
ATOM 611 O O . HIS A 1 81 ? 3.967 0.820 -15.039 1.00 91.31 81 HIS A O 1
ATOM 617 N N . ARG A 1 82 ? 2.355 2.380 -14.852 1.00 93.88 82 ARG A N 1
ATOM 618 C CA . ARG A 1 82 ? 1.234 1.454 -14.651 1.00 93.88 82 ARG A CA 1
ATOM 619 C C . ARG A 1 82 ? 1.536 0.356 -13.607 1.00 93.88 82 ARG A C 1
ATOM 621 O O . ARG A 1 82 ? 1.391 -0.822 -13.926 1.00 93.88 82 ARG A O 1
ATOM 628 N N . PRO A 1 83 ? 1.963 0.687 -12.371 1.00 94.62 83 PRO A N 1
ATOM 629 C CA . PRO A 1 83 ? 2.138 -0.314 -11.313 1.00 94.62 83 PRO A CA 1
ATOM 630 C C . PRO A 1 83 ? 0.805 -0.993 -10.974 1.00 94.62 83 PRO A C 1
ATOM 632 O O . PRO A 1 83 ? -0.261 -0.438 -11.236 1.00 94.62 83 PRO A O 1
ATOM 635 N N . SER A 1 84 ? 0.837 -2.180 -10.377 1.00 95.44 84 SER A N 1
ATOM 636 C CA . SER A 1 84 ? -0.384 -2.897 -9.978 1.00 95.44 84 SER A CA 1
ATOM 637 C C . SER A 1 84 ? -1.036 -2.293 -8.734 1.00 95.44 84 SER A C 1
ATOM 639 O O . SER A 1 84 ? -2.261 -2.264 -8.641 1.00 95.44 84 SER A O 1
ATOM 641 N N . ALA A 1 85 ? -0.230 -1.764 -7.810 1.00 97.50 85 ALA A N 1
ATOM 642 C CA . ALA A 1 85 ? -0.720 -1.169 -6.571 1.00 97.50 85 ALA A CA 1
ATOM 643 C C . ALA A 1 85 ? 0.036 0.109 -6.192 1.00 97.50 85 ALA A C 1
ATOM 645 O O . ALA A 1 85 ? 1.227 0.251 -6.471 1.00 97.50 85 ALA A O 1
ATOM 646 N N . ILE A 1 86 ? -0.641 1.016 -5.497 1.00 97.88 86 ILE A N 1
ATOM 647 C CA . ILE A 1 86 ? -0.038 2.168 -4.834 1.00 97.88 86 ILE A CA 1
ATOM 648 C C . ILE A 1 86 ? -0.329 2.079 -3.346 1.00 97.88 86 ILE A C 1
ATOM 650 O O . ILE A 1 86 ? -1.481 1.961 -2.955 1.00 97.88 86 ILE A O 1
ATOM 654 N N . TRP A 1 87 ? 0.715 2.162 -2.527 1.00 97.94 87 TRP A N 1
ATOM 655 C CA . TRP A 1 87 ? 0.621 2.123 -1.072 1.00 97.94 87 TRP A CA 1
ATOM 656 C C . TRP A 1 87 ? 0.795 3.529 -0.504 1.00 97.94 87 TRP A C 1
ATOM 658 O O . TRP A 1 87 ? 1.843 4.150 -0.676 1.00 97.94 87 TRP A O 1
ATOM 668 N N . LEU A 1 88 ? -0.226 4.033 0.178 1.00 97.25 88 LEU A N 1
ATOM 669 C CA . LEU A 1 88 ? -0.263 5.357 0.790 1.00 97.25 88 LEU A CA 1
ATOM 670 C C . LEU A 1 88 ? 0.018 5.247 2.289 1.00 97.25 88 LEU A C 1
ATOM 672 O O . LEU A 1 88 ? -0.544 4.392 2.974 1.00 97.25 88 LEU A O 1
ATOM 676 N N . TYR A 1 89 ? 0.912 6.095 2.789 1.00 93.88 89 TYR A N 1
ATOM 677 C CA . TYR A 1 89 ? 1.337 6.098 4.182 1.00 93.88 89 TYR A CA 1
ATOM 678 C C . TYR A 1 89 ? 1.618 7.515 4.696 1.00 93.88 89 TYR A C 1
ATOM 680 O O . TYR A 1 89 ? 2.235 8.331 4.007 1.00 93.88 89 TYR A O 1
ATOM 688 N N . ALA A 1 90 ? 1.245 7.761 5.955 1.00 91.88 90 ALA A N 1
ATOM 689 C CA . ALA A 1 90 ? 1.524 8.981 6.710 1.00 91.88 90 ALA A CA 1
ATOM 690 C C . ALA A 1 90 ? 1.066 10.265 5.989 1.00 91.88 90 ALA A C 1
ATOM 692 O O . ALA A 1 90 ? 1.896 11.112 5.640 1.00 91.88 90 ALA A O 1
ATOM 693 N N . PRO A 1 91 ? -0.245 10.425 5.725 1.00 92.56 91 PRO A N 1
ATOM 694 C CA . PRO A 1 91 ? -0.784 11.711 5.299 1.00 92.56 91 PRO A CA 1
ATOM 695 C C . PRO A 1 91 ? -0.652 12.747 6.422 1.00 92.56 91 PRO A C 1
ATOM 697 O O . PRO A 1 91 ? -0.603 12.398 7.600 1.00 92.56 91 PRO A O 1
ATOM 700 N N . LYS A 1 92 ? -0.586 14.040 6.073 1.00 89.31 92 LYS A N 1
ATOM 701 C CA . LYS A 1 92 ? -0.591 15.105 7.095 1.00 89.31 92 LYS A CA 1
ATOM 702 C C . LYS A 1 92 ? -1.941 15.161 7.796 1.00 89.31 92 LYS A C 1
ATOM 704 O O . LYS A 1 92 ? -2.003 15.451 8.988 1.00 89.31 92 LYS A O 1
ATOM 709 N N . LYS A 1 93 ? -3.002 14.905 7.034 1.00 89.81 93 LYS A N 1
ATOM 710 C CA . LYS A 1 93 ? -4.371 14.745 7.505 1.00 89.81 93 LYS A CA 1
ATOM 711 C C . LYS A 1 93 ? -5.034 13.620 6.729 1.00 89.81 93 LYS A C 1
ATOM 713 O O . LYS A 1 93 ? -4.799 13.503 5.529 1.00 89.81 93 LYS A O 1
ATOM 718 N N . THR A 1 94 ? -5.871 12.813 7.371 1.00 88.75 94 THR A N 1
ATOM 719 C CA . THR A 1 94 ? -6.538 11.692 6.693 1.00 88.75 94 THR A CA 1
ATOM 720 C C . THR A 1 94 ? -7.331 12.155 5.471 1.00 88.75 94 THR A C 1
ATOM 722 O O . THR A 1 94 ? -7.301 11.486 4.443 1.00 88.75 94 THR A O 1
ATOM 725 N N . GLU A 1 95 ? -7.928 13.350 5.529 1.00 90.81 95 GLU A N 1
ATOM 726 C CA . GLU A 1 95 ? -8.674 13.984 4.437 1.00 90.81 95 GLU A CA 1
ATOM 727 C C . GLU A 1 95 ? -7.842 14.168 3.159 1.00 90.81 95 GLU A C 1
ATOM 729 O O . GLU A 1 95 ? -8.398 14.126 2.058 1.00 90.81 95 GLU A O 1
ATOM 734 N N . ASP A 1 96 ? -6.516 14.310 3.281 1.00 92.06 96 ASP A N 1
ATOM 735 C CA . ASP A 1 96 ? -5.612 14.437 2.135 1.00 92.06 96 ASP A CA 1
ATOM 736 C C . ASP A 1 96 ? -5.676 13.177 1.252 1.00 92.06 96 ASP A C 1
ATOM 738 O O . ASP A 1 96 ? -5.547 13.267 0.030 1.00 92.06 96 ASP A O 1
ATOM 742 N N . LEU A 1 97 ? -5.940 11.996 1.833 1.00 96.00 97 LEU A N 1
ATOM 743 C CA . LEU A 1 97 ? -6.024 10.733 1.090 1.00 96.00 97 LEU A CA 1
ATOM 744 C C . LEU A 1 97 ? -7.113 10.746 0.013 1.00 96.00 97 LEU A C 1
ATOM 746 O O . LEU A 1 97 ? -6.978 10.035 -0.984 1.00 96.00 97 LEU A O 1
ATOM 750 N N . LYS A 1 98 ? -8.151 11.577 0.162 1.00 96.50 98 LYS A N 1
ATOM 751 C CA . LYS A 1 98 ? -9.217 11.720 -0.836 1.00 96.50 98 LYS A CA 1
ATOM 752 C C . LYS A 1 98 ? -8.662 12.171 -2.181 1.00 96.50 98 LYS A C 1
ATOM 754 O O . LYS A 1 98 ? -9.027 11.630 -3.226 1.00 96.50 98 LYS A O 1
ATOM 759 N N . GLU A 1 99 ? -7.781 13.169 -2.164 1.00 96.38 99 GLU A N 1
ATOM 760 C CA . GLU A 1 99 ? -7.173 13.702 -3.383 1.00 96.38 99 GLU A CA 1
ATOM 761 C C . GLU A 1 99 ? -6.227 12.682 -4.013 1.00 96.38 99 GLU A C 1
ATOM 763 O O . GLU A 1 99 ? -6.279 12.470 -5.226 1.00 96.38 99 GLU A O 1
ATOM 768 N N . TRP A 1 100 ? -5.442 11.988 -3.184 1.00 97.38 100 TRP A N 1
ATOM 769 C CA . TRP A 1 100 ? -4.548 10.918 -3.625 1.00 97.38 100 TRP A CA 1
ATOM 770 C C . TRP A 1 100 ? -5.308 9.774 -4.292 1.00 97.38 100 TRP A C 1
ATOM 772 O O . TRP A 1 100 ? -5.038 9.460 -5.450 1.00 97.38 100 TRP A O 1
ATOM 782 N N . ALA A 1 101 ? -6.287 9.182 -3.608 1.00 97.62 101 ALA A N 1
ATOM 783 C CA . ALA A 1 101 ? -7.058 8.061 -4.132 1.00 97.62 101 ALA A CA 1
ATOM 784 C C . ALA A 1 101 ? -7.810 8.441 -5.417 1.00 97.62 101 ALA A C 1
ATOM 786 O O . ALA A 1 101 ? -7.731 7.726 -6.421 1.00 97.62 101 ALA A O 1
ATOM 787 N N . ARG A 1 102 ? -8.470 9.611 -5.438 1.00 98.00 102 ARG A N 1
ATOM 788 C CA . ARG A 1 102 ? -9.181 10.103 -6.628 1.00 98.00 102 ARG A CA 1
ATOM 789 C C . ARG A 1 102 ? -8.235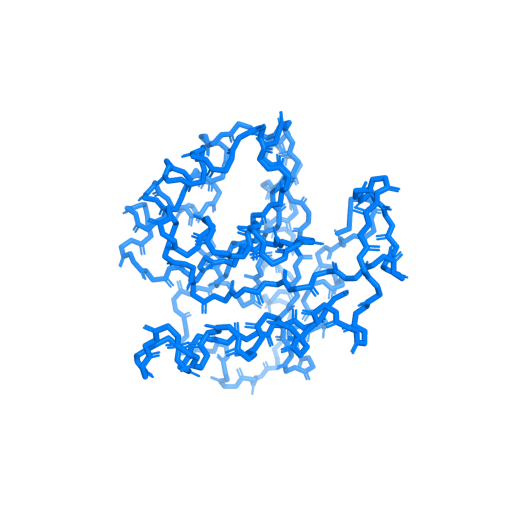 10.322 -7.805 1.00 98.00 102 ARG A C 1
ATOM 791 O O . ARG A 1 102 ? -8.543 9.895 -8.916 1.00 98.00 102 ARG A O 1
ATOM 798 N N . GLY A 1 103 ? -7.101 10.982 -7.578 1.00 98.19 103 GLY A N 1
ATOM 799 C CA . GLY A 1 103 ? -6.117 11.248 -8.623 1.00 98.19 103 GLY A CA 1
ATOM 800 C C . GLY A 1 103 ? -5.544 9.955 -9.201 1.00 98.19 103 GLY A C 1
ATOM 801 O O . GLY A 1 103 ? -5.551 9.772 -10.417 1.00 98.19 103 GLY A O 1
ATOM 802 N N . LEU A 1 104 ? -5.131 9.025 -8.335 1.00 98.12 104 LEU A N 1
ATOM 803 C CA . LEU A 1 104 ? -4.572 7.731 -8.731 1.00 98.12 104 LEU A CA 1
ATOM 804 C C . LEU A 1 104 ? -5.562 6.905 -9.548 1.00 98.12 104 LEU A C 1
ATOM 806 O O . LEU A 1 104 ? -5.192 6.360 -10.588 1.00 98.12 104 LEU A O 1
ATOM 810 N N . ARG A 1 105 ? -6.831 6.841 -9.133 1.00 97.94 105 ARG A N 1
ATOM 811 C CA . ARG A 1 105 ? -7.882 6.167 -9.908 1.00 97.94 105 ARG A CA 1
ATOM 812 C C . ARG A 1 105 ? -8.145 6.871 -11.235 1.00 97.94 105 ARG A C 1
ATOM 814 O O . ARG A 1 105 ? -8.278 6.193 -12.249 1.00 97.94 105 ARG A O 1
ATOM 821 N N . SER A 1 106 ? -8.137 8.202 -11.264 1.00 98.19 106 SER A N 1
ATOM 822 C CA . SER A 1 106 ? -8.335 8.977 -12.494 1.00 98.19 106 SER A CA 1
ATOM 823 C C . SER A 1 106 ? -7.261 8.684 -13.544 1.00 98.19 106 SER A C 1
ATOM 825 O O . SER A 1 106 ? -7.597 8.310 -14.662 1.00 98.19 106 SE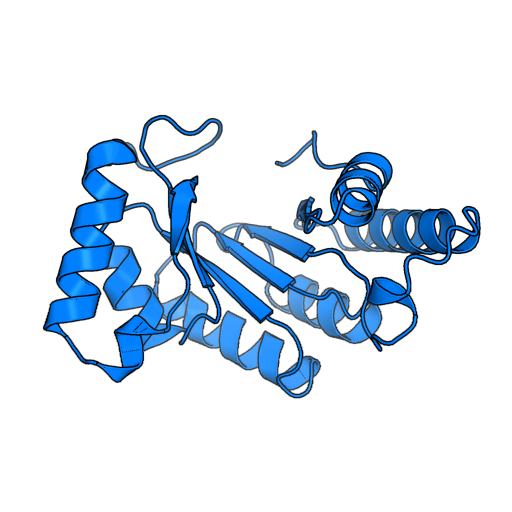R A O 1
ATOM 827 N N . VAL A 1 107 ? -5.972 8.796 -13.201 1.00 97.94 107 VAL A N 1
ATOM 828 C CA . VAL A 1 107 ? -4.868 8.597 -14.169 1.00 97.94 107 VAL A CA 1
ATOM 829 C C . VAL A 1 107 ? -4.667 7.133 -14.575 1.00 97.94 107 VAL A C 1
ATOM 831 O O . VAL A 1 107 ? -3.932 6.815 -15.505 1.00 97.94 107 VAL A O 1
ATOM 834 N N . SER A 1 108 ? -5.309 6.214 -13.857 1.00 96.62 108 SER A N 1
ATOM 835 C CA . SER A 1 108 ? -5.171 4.773 -14.043 1.00 96.62 108 SER A CA 1
ATOM 836 C C . SER A 1 108 ? -6.425 4.109 -14.621 1.00 96.62 108 SER A C 1
ATOM 838 O O . SER A 1 108 ? -6.433 2.883 -14.782 1.00 96.62 108 SER A O 1
ATOM 840 N N . ASN A 1 109 ? -7.467 4.895 -14.927 1.00 95.56 109 ASN A N 1
ATOM 841 C CA . ASN A 1 109 ? -8.810 4.439 -15.301 1.00 95.56 109 ASN A CA 1
ATOM 842 C C . ASN A 1 109 ? -9.386 3.413 -14.309 1.00 95.56 109 ASN A C 1
ATOM 844 O O . ASN A 1 109 ? -9.941 2.393 -14.710 1.00 95.56 109 ASN A O 1
ATOM 848 N N . GLY A 1 110 ? -9.174 3.646 -13.013 1.00 94.94 110 GLY A N 1
ATOM 849 C CA . GLY A 1 110 ? -9.639 2.792 -11.918 1.00 94.94 110 GLY A CA 1
ATOM 850 C C . GLY A 1 110 ? -8.928 1.442 -11.805 1.00 94.94 110 GLY A C 1
ATOM 851 O O . GLY A 1 110 ? -9.310 0.630 -10.977 1.00 94.94 110 GLY A O 1
ATOM 852 N N . LYS A 1 111 ? -7.904 1.172 -12.625 1.00 95.25 111 LYS A N 1
ATOM 853 C CA . LYS A 1 111 ? -7.247 -0.144 -12.657 1.00 95.25 111 LYS A CA 1
ATOM 854 C C . LYS A 1 111 ? -6.109 -0.302 -11.644 1.00 95.25 111 LYS A C 1
ATOM 856 O O . LYS A 1 111 ? -5.576 -1.401 -11.536 1.00 95.25 111 LYS A O 1
ATOM 861 N N . VAL A 1 112 ? -5.631 0.774 -11.014 1.00 97.00 112 VAL A N 1
ATOM 862 C CA . VAL A 1 112 ? -4.600 0.658 -9.969 1.00 97.00 112 VAL A CA 1
ATOM 863 C C . VAL A 1 112 ? -5.265 0.342 -8.635 1.00 97.00 112 VAL A C 1
ATOM 865 O O . VAL A 1 112 ? -6.246 0.988 -8.285 1.00 97.00 112 VAL A O 1
ATOM 868 N N . SER A 1 113 ? -4.720 -0.618 -7.892 1.00 97.62 113 SER A N 1
ATOM 869 C CA . SER A 1 113 ? -5.179 -0.908 -6.533 1.00 97.62 113 SER A CA 1
ATOM 870 C C . SER A 1 113 ? -4.583 0.113 -5.557 1.00 97.62 113 SER A C 1
ATOM 872 O O . SER A 1 113 ? -3.368 0.322 -5.544 1.00 97.62 113 SER A O 1
ATOM 874 N N . VAL A 1 114 ? -5.412 0.776 -4.756 1.00 98.31 114 VAL A N 1
ATOM 875 C CA . VAL A 1 114 ? -4.997 1.775 -3.763 1.00 98.31 114 VAL A CA 1
ATOM 876 C C . VAL A 1 114 ? -5.001 1.142 -2.377 1.00 98.31 114 VAL A C 1
ATOM 878 O O . VAL A 1 114 ? -6.045 0.780 -1.843 1.00 98.31 114 VAL A O 1
ATOM 881 N N . TRP A 1 115 ? -3.816 1.006 -1.794 1.00 98.56 115 TRP A N 1
ATOM 882 C CA . TRP A 1 115 ? -3.594 0.433 -0.472 1.00 98.56 115 TRP A CA 1
ATOM 883 C C . TRP A 1 115 ? -3.344 1.572 0.507 1.00 98.56 115 TRP A C 1
ATOM 885 O O . TRP A 1 115 ? -2.533 2.456 0.223 1.00 98.56 115 TRP A O 1
ATOM 895 N N . VAL A 1 116 ? -4.010 1.562 1.658 1.00 98.31 116 VAL A N 1
ATOM 896 C CA . VAL A 1 116 ? -3.854 2.615 2.671 1.00 98.31 116 VAL A CA 1
ATOM 897 C C . VAL A 1 116 ? -3.383 2.002 3.976 1.00 98.31 116 VAL A C 1
ATOM 899 O O . VAL A 1 116 ? -4.019 1.095 4.504 1.00 98.31 116 VAL A O 1
ATOM 902 N N . GLN A 1 117 ? -2.265 2.506 4.492 1.00 97.88 117 GLN A N 1
ATOM 903 C CA . GLN A 1 117 ? -1.718 2.072 5.768 1.00 97.88 117 GLN A CA 1
ATOM 904 C C . GLN A 1 117 ? -2.248 2.913 6.925 1.00 97.88 117 GLN A C 1
ATOM 906 O O . GLN A 1 117 ? -2.201 4.142 6.874 1.00 97.88 117 GLN A O 1
ATOM 911 N N . VAL A 1 118 ? -2.682 2.226 7.978 1.00 96.88 118 VAL A N 1
ATOM 912 C CA . VAL A 1 118 ? -3.272 2.795 9.194 1.00 96.88 118 VAL A CA 1
ATOM 913 C C . VAL A 1 118 ? -2.675 2.129 10.434 1.00 96.88 118 VAL A C 1
ATOM 915 O O . VAL A 1 118 ? -2.258 0.971 10.386 1.00 96.88 118 VAL A O 1
ATOM 918 N N . GLU A 1 119 ? -2.609 2.862 11.544 1.00 96.44 119 GLU A N 1
ATOM 919 C CA . GLU A 1 119 ? -1.974 2.421 12.798 1.00 96.44 119 GLU A CA 1
ATOM 920 C C . GLU A 1 119 ? -2.939 2.483 13.996 1.00 96.44 119 GLU A C 1
ATOM 922 O O . GLU A 1 119 ? -2.576 2.161 15.130 1.00 96.44 119 GLU A O 1
ATOM 927 N N . THR A 1 120 ? -4.193 2.876 13.751 1.00 96.19 120 THR A N 1
ATOM 928 C CA . THR A 1 120 ? -5.285 2.870 14.730 1.00 96.19 120 THR A CA 1
ATOM 929 C C . THR A 1 120 ? -6.610 2.489 14.076 1.00 96.19 120 THR A C 1
ATOM 931 O O . THR A 1 120 ? -6.817 2.700 12.881 1.00 96.19 120 THR A O 1
ATOM 934 N N . VAL A 1 121 ? -7.553 2.013 14.891 1.00 95.81 121 VAL A N 1
ATOM 935 C CA . VAL A 1 121 ? -8.950 1.806 14.484 1.00 95.81 121 VAL A CA 1
ATOM 936 C C . VAL A 1 121 ? -9.555 3.075 13.884 1.00 95.81 121 VAL A C 1
ATOM 938 O O . VAL A 1 121 ? -10.190 3.026 12.836 1.00 95.81 121 VAL A O 1
ATOM 941 N N . LYS A 1 122 ? -9.340 4.232 14.522 1.00 94.56 122 LYS A N 1
ATOM 942 C CA . LYS A 1 122 ? -9.893 5.501 14.038 1.00 94.56 122 LYS A CA 1
ATOM 943 C C . LYS A 1 122 ? -9.376 5.836 12.636 1.00 94.56 122 LYS A C 1
ATOM 945 O O . LYS A 1 122 ? -10.170 6.188 11.773 1.00 94.56 122 LYS A O 1
ATOM 950 N N . GLU A 1 123 ? -8.070 5.702 12.408 1.00 95.25 123 GLU A N 1
ATOM 951 C CA . GLU A 1 123 ? -7.481 5.920 11.083 1.00 95.25 123 GLU A CA 1
ATOM 952 C C . GLU A 1 123 ? -8.032 4.943 10.043 1.00 95.25 123 GLU A C 1
ATOM 954 O O . GLU A 1 123 ? -8.277 5.366 8.918 1.00 95.25 123 GLU A O 1
ATOM 959 N N . ALA A 1 124 ? -8.271 3.676 10.404 1.00 95.31 124 ALA A N 1
ATOM 960 C CA . ALA A 1 124 ? -8.906 2.702 9.514 1.00 95.31 124 ALA A CA 1
ATOM 961 C C . ALA A 1 124 ? -10.291 3.181 9.057 1.00 95.31 124 ALA A C 1
ATOM 963 O O . ALA A 1 124 ? -10.576 3.199 7.859 1.00 95.31 124 ALA A O 1
ATOM 964 N N . MET A 1 125 ? -11.120 3.640 9.999 1.00 94.31 125 MET A N 1
ATOM 965 C CA . MET A 1 125 ? -12.464 4.133 9.693 1.00 94.31 125 MET A CA 1
ATOM 966 C C . MET A 1 125 ? -12.439 5.396 8.839 1.00 94.31 125 MET A C 1
ATOM 968 O O . MET A 1 125 ? -13.127 5.469 7.820 1.00 94.31 125 MET A O 1
ATOM 972 N N . ASP A 1 126 ? -11.606 6.363 9.217 1.00 95.25 126 ASP A N 1
ATOM 973 C CA . ASP A 1 126 ? -11.466 7.611 8.474 1.00 95.25 126 ASP A CA 1
ATOM 974 C C . ASP A 1 126 ? -10.929 7.349 7.052 1.00 95.25 126 ASP A C 1
ATOM 976 O O . ASP A 1 126 ? -11.380 7.975 6.090 1.00 95.25 126 ASP A O 1
ATOM 980 N N . ALA A 1 127 ? -9.985 6.412 6.892 1.00 96.06 127 ALA A N 1
ATOM 981 C CA . ALA A 1 127 ? -9.422 6.035 5.598 1.00 96.06 127 ALA A CA 1
ATOM 982 C C . ALA A 1 127 ? -10.466 5.402 4.672 1.00 96.06 127 ALA A C 1
ATOM 984 O O . ALA A 1 127 ? -10.491 5.735 3.487 1.00 96.06 127 ALA A O 1
ATOM 985 N N . ILE A 1 128 ? -11.343 4.540 5.197 1.00 95.00 128 ILE A N 1
ATOM 986 C CA . ILE A 1 128 ? -12.448 3.954 4.425 1.00 95.00 128 ILE A CA 1
ATOM 987 C C . ILE A 1 128 ? -13.366 5.051 3.897 1.00 95.00 128 ILE A C 1
ATOM 989 O O . ILE A 1 128 ? -13.597 5.132 2.693 1.00 95.00 128 ILE A O 1
ATOM 993 N N . ASP A 1 129 ? -13.819 5.937 4.782 1.00 94.00 129 ASP A N 1
ATOM 994 C CA . ASP A 1 129 ? -14.770 6.993 4.423 1.00 94.00 129 ASP A CA 1
ATOM 995 C C . ASP A 1 129 ? -14.184 8.012 3.441 1.00 94.00 129 ASP A C 1
ATOM 997 O O . ASP A 1 129 ? -14.900 8.620 2.642 1.00 94.00 129 ASP A O 1
ATOM 1001 N N . THR A 1 130 ? -12.871 8.215 3.508 1.00 95.31 130 THR A N 1
ATOM 1002 C CA . THR A 1 130 ? -12.191 9.275 2.764 1.00 95.31 130 THR A CA 1
ATOM 1003 C C . THR A 1 130 ? -11.630 8.797 1.429 1.00 95.31 130 THR A C 1
ATOM 1005 O O . THR A 1 130 ? -11.665 9.541 0.444 1.00 95.31 130 THR A O 1
ATOM 1008 N N . ALA A 1 131 ? -11.066 7.590 1.400 1.00 96.25 131 ALA A N 1
ATOM 1009 C CA . ALA A 1 131 ? -10.234 7.107 0.305 1.00 96.25 131 ALA A CA 1
ATOM 1010 C C . ALA A 1 131 ? -10.777 5.847 -0.378 1.00 96.25 131 ALA A C 1
ATOM 1012 O O . ALA A 1 131 ? -10.289 5.534 -1.466 1.00 96.25 131 ALA A O 1
ATOM 1013 N N . ASP A 1 132 ? -11.760 5.159 0.218 1.00 95.44 132 ASP A N 1
ATOM 1014 C CA . ASP A 1 132 ? -12.337 3.911 -0.300 1.00 95.44 132 ASP A CA 1
ATOM 1015 C C . ASP A 1 132 ? -11.236 2.922 -0.735 1.00 95.44 132 ASP A C 1
ATOM 1017 O O . ASP A 1 132 ? -11.048 2.698 -1.929 1.00 95.44 132 ASP A O 1
ATOM 1021 N N . PRO A 1 133 ? -10.361 2.469 0.182 1.00 97.06 133 PRO A N 1
ATOM 1022 C CA . PRO A 1 133 ? -9.172 1.702 -0.170 1.00 97.06 133 PRO A CA 1
ATOM 1023 C C . PRO A 1 133 ? -9.536 0.332 -0.748 1.00 97.06 133 PRO A C 1
ATOM 1025 O O . PRO A 1 133 ? -10.490 -0.301 -0.317 1.00 97.06 133 PRO A O 1
ATOM 1028 N N . ASP A 1 134 ? -8.716 -0.164 -1.672 1.00 97.50 134 ASP A N 1
ATOM 1029 C CA . ASP A 1 134 ? -8.830 -1.534 -2.184 1.00 97.50 134 ASP A CA 1
ATOM 1030 C C . ASP A 1 134 ? -8.232 -2.558 -1.200 1.00 97.50 134 ASP A C 1
ATOM 1032 O O . ASP A 1 134 ? -8.584 -3.733 -1.236 1.00 97.50 134 ASP A O 1
ATOM 1036 N N . VAL A 1 135 ? -7.305 -2.115 -0.339 1.00 98.00 135 VAL A N 1
ATOM 1037 C CA . VAL A 1 135 ? -6.695 -2.885 0.759 1.00 98.00 135 VAL A CA 1
ATOM 1038 C C . VAL A 1 135 ? -6.382 -1.937 1.916 1.00 98.00 135 VAL A C 1
ATOM 1040 O O . VAL A 1 135 ? -5.771 -0.882 1.711 1.00 98.00 135 VAL A O 1
ATOM 1043 N N . LEU A 1 136 ? -6.727 -2.333 3.141 1.00 97.81 136 LEU A N 1
ATOM 1044 C CA . LEU A 1 136 ? -6.223 -1.681 4.349 1.00 97.81 136 LEU A CA 1
ATOM 1045 C C . LEU A 1 136 ? -4.993 -2.414 4.867 1.00 97.81 136 LEU A C 1
ATOM 1047 O O . LEU A 1 136 ? -5.038 -3.610 5.148 1.00 97.81 136 LEU A O 1
ATOM 1051 N N . VAL A 1 137 ? -3.896 -1.681 5.034 1.00 98.25 137 VAL A N 1
ATOM 1052 C CA . VAL A 1 137 ? -2.699 -2.203 5.684 1.00 98.25 137 VAL A CA 1
ATOM 1053 C C . VAL A 1 137 ? -2.697 -1.798 7.149 1.00 98.25 137 VAL A C 1
ATOM 1055 O O . VAL A 1 137 ? -2.531 -0.626 7.482 1.00 98.25 137 VAL A O 1
ATOM 1058 N N . ILE A 1 138 ? -2.867 -2.780 8.021 1.00 98.12 138 ILE A N 1
ATOM 1059 C CA . ILE A 1 138 ? -2.945 -2.599 9.463 1.00 98.12 138 ILE A CA 1
ATOM 1060 C C . ILE A 1 138 ? -1.552 -2.770 10.036 1.00 98.12 138 ILE A C 1
ATOM 1062 O O . ILE A 1 138 ? -1.026 -3.881 10.051 1.00 98.12 138 ILE A O 1
ATOM 1066 N N . ARG A 1 139 ? -0.951 -1.671 10.491 1.00 97.19 139 ARG A N 1
ATOM 1067 C CA . ARG A 1 139 ? 0.405 -1.692 11.030 1.00 97.19 139 ARG A CA 1
ATOM 1068 C C . ARG A 1 139 ? 0.407 -1.619 12.551 1.00 97.19 139 ARG A C 1
ATOM 1070 O O . ARG A 1 139 ? -0.034 -0.628 13.127 1.00 97.19 139 ARG A O 1
ATOM 1077 N N . GLY A 1 140 ? 0.957 -2.649 13.186 1.00 97.56 140 GLY A N 1
ATOM 1078 C CA . GLY A 1 140 ? 1.142 -2.684 14.636 1.00 97.56 140 GLY A CA 1
ATOM 1079 C C . GLY A 1 140 ? 2.363 -1.893 15.112 1.00 97.56 140 GLY A C 1
ATOM 1080 O O . GLY A 1 140 ? 3.269 -1.573 14.341 1.00 97.56 140 GLY A O 1
ATOM 1081 N N . SER A 1 141 ? 2.433 -1.633 16.418 1.00 97.00 141 SER A N 1
ATOM 1082 C CA . SER A 1 141 ? 3.603 -1.014 17.066 1.00 97.00 141 SER A CA 1
ATOM 1083 C C . SER A 1 141 ? 4.879 -1.866 17.005 1.00 97.00 141 SER A C 1
ATOM 1085 O O . SER A 1 141 ? 5.976 -1.340 17.189 1.00 97.00 141 SER A O 1
ATOM 1087 N N . ASP A 1 142 ? 4.754 -3.160 16.702 1.00 96.50 142 ASP A N 1
ATOM 1088 C CA . ASP A 1 142 ? 5.871 -4.101 16.544 1.00 96.50 142 ASP A CA 1
ATOM 1089 C C . ASP A 1 142 ? 6.641 -3.910 15.221 1.00 96.50 142 ASP A C 1
ATOM 1091 O O . ASP A 1 142 ? 7.740 -4.443 15.043 1.00 96.50 142 ASP A O 1
ATOM 1095 N N . ALA A 1 143 ? 6.068 -3.165 14.273 1.00 96.00 143 ALA A N 1
ATOM 1096 C CA . ALA A 1 143 ? 6.619 -2.992 12.940 1.00 96.00 143 ALA A CA 1
ATOM 1097 C C . ALA A 1 143 ? 7.852 -2.071 12.925 1.00 96.00 143 ALA A C 1
ATOM 1099 O O . ALA A 1 143 ? 7.881 -0.998 13.528 1.00 96.00 143 ALA A O 1
ATOM 1100 N N . GLY A 1 144 ? 8.862 -2.423 12.123 1.00 93.88 144 GLY A N 1
ATOM 1101 C CA . GLY A 1 144 ? 10.039 -1.573 11.917 1.00 93.88 144 GLY A CA 1
ATOM 1102 C C . GLY A 1 144 ? 9.722 -0.241 11.215 1.00 93.88 144 GLY A C 1
ATOM 1103 O O . GLY A 1 144 ? 8.702 -0.098 10.541 1.00 93.88 144 GLY A O 1
ATOM 1104 N N . GLY A 1 145 ? 10.630 0.736 11.323 1.00 91.38 145 GLY A N 1
ATOM 1105 C CA . GLY A 1 145 ? 10.496 2.053 10.684 1.00 91.38 145 GLY A CA 1
ATOM 1106 C C . GLY A 1 145 ? 9.754 3.094 11.533 1.00 91.38 145 GLY A C 1
ATOM 1107 O O . GLY A 1 145 ? 9.630 2.948 12.744 1.00 91.38 145 GLY A O 1
ATOM 1108 N N . HIS A 1 146 ? 9.302 4.180 10.899 1.00 89.38 146 HIS A N 1
ATOM 1109 C CA . HIS A 1 146 ? 8.556 5.253 11.574 1.00 89.38 146 HIS A CA 1
ATOM 1110 C C . HIS A 1 146 ? 7.135 4.806 11.875 1.00 89.38 146 HIS A C 1
ATOM 1112 O O . HIS A 1 146 ? 6.540 4.167 11.021 1.00 89.38 146 HIS A O 1
ATOM 1118 N N . GLY A 1 147 ? 6.588 5.168 13.034 1.00 88.50 147 GLY A N 1
ATOM 1119 C CA . GLY A 1 147 ? 5.201 4.916 13.424 1.00 88.50 147 GLY A CA 1
ATOM 1120 C C . GLY A 1 147 ? 4.687 5.921 14.434 1.00 88.50 147 GLY A C 1
ATOM 1121 O O . GLY A 1 147 ? 5.399 6.857 14.810 1.00 88.50 147 GLY A O 1
ATOM 1122 N N . LEU A 1 148 ? 3.451 5.720 14.872 1.00 89.25 148 LEU A N 1
ATOM 1123 C CA . LEU A 1 148 ? 2.856 6.504 15.937 1.00 89.25 148 LEU A CA 1
ATOM 1124 C C . LEU A 1 148 ? 3.629 6.309 17.243 1.00 89.25 148 LEU A C 1
ATOM 1126 O O . LEU A 1 148 ? 4.074 5.217 17.586 1.00 89.25 148 LEU A O 1
ATOM 1130 N N . ALA A 1 149 ? 3.727 7.382 18.029 1.00 89.31 149 ALA A N 1
ATOM 1131 C CA . ALA A 1 149 ? 4.302 7.316 19.372 1.00 89.31 149 ALA A CA 1
ATOM 1132 C C . ALA A 1 149 ? 3.493 6.405 20.315 1.00 89.31 149 ALA A C 1
ATOM 1134 O O . ALA A 1 149 ? 4.004 5.963 21.343 1.00 89.31 149 ALA A O 1
ATOM 1135 N N . ARG A 1 150 ? 2.213 6.174 19.994 1.00 90.75 150 ARG A N 1
ATOM 1136 C CA . ARG A 1 150 ? 1.299 5.281 20.708 1.00 90.75 150 ARG A CA 1
ATOM 1137 C C . ARG A 1 150 ? 0.414 4.565 19.693 1.00 90.75 150 ARG A C 1
ATOM 1139 O O . ARG A 1 150 ? -0.425 5.205 19.068 1.00 90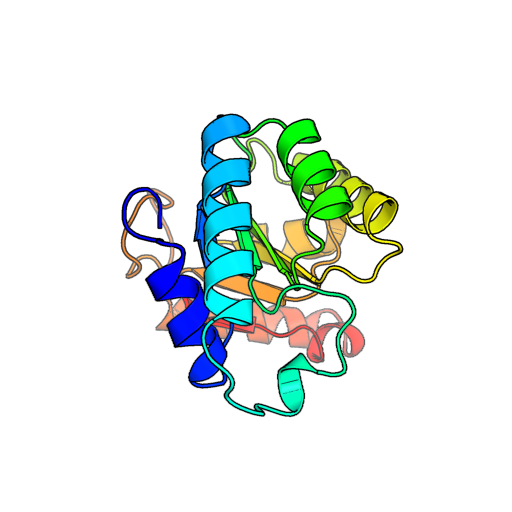.75 150 ARG A O 1
ATOM 1146 N N . SER A 1 151 ? 0.589 3.258 19.575 1.00 92.19 151 SER A N 1
ATOM 1147 C CA . SER A 1 151 ? -0.273 2.361 18.805 1.00 92.19 151 SER A CA 1
ATOM 1148 C C . SER A 1 151 ? -0.300 0.985 19.469 1.00 92.19 151 SER A C 1
ATOM 1150 O O . SER A 1 151 ? 0.563 0.654 20.292 1.00 92.19 151 SER A O 1
ATOM 1152 N N . ALA A 1 152 ? -1.331 0.205 19.159 1.00 96.44 152 ALA A N 1
ATOM 1153 C CA . ALA A 1 152 ? -1.449 -1.162 19.641 1.00 96.44 152 ALA A CA 1
ATOM 1154 C C . ALA A 1 152 ? -0.524 -2.103 18.848 1.00 96.44 152 ALA A C 1
ATOM 1156 O O . ALA A 1 152 ? -0.164 -1.828 17.702 1.00 96.44 152 ALA A O 1
ATOM 1157 N N . SER A 1 153 ? -0.145 -3.223 19.467 1.00 97.31 153 SER A N 1
ATOM 1158 C CA . SER A 1 153 ? 0.513 -4.330 18.764 1.00 97.31 153 SER A CA 1
ATOM 1159 C C . SER A 1 153 ? -0.412 -4.885 17.680 1.00 97.31 153 SER A C 1
ATOM 1161 O O . SER A 1 153 ? -1.639 -4.801 17.805 1.00 97.31 153 SER A O 1
ATOM 1163 N N . ILE A 1 154 ? 0.158 -5.500 16.641 1.00 98.00 154 ILE A N 1
ATOM 1164 C CA . ILE A 1 154 ? -0.631 -6.090 15.551 1.00 98.00 154 ILE A CA 1
ATOM 1165 C C . ILE A 1 154 ? -1.627 -7.144 16.054 1.00 98.00 154 ILE A C 1
ATOM 1167 O O . ILE A 1 154 ? -2.710 -7.282 15.489 1.00 98.00 154 ILE A O 1
ATOM 1171 N N . ILE A 1 155 ? -1.300 -7.836 17.155 1.00 97.88 155 ILE A N 1
ATOM 1172 C CA . ILE A 1 155 ? -2.150 -8.887 17.732 1.00 97.88 155 ILE A CA 1
ATOM 1173 C C . ILE A 1 155 ? -3.474 -8.337 18.268 1.00 97.88 155 ILE A C 1
ATOM 1175 O O . ILE A 1 155 ? -4.445 -9.081 18.337 1.00 97.88 155 ILE A O 1
ATOM 1179 N N . SER A 1 156 ? -3.503 -7.057 18.654 1.00 97.75 156 SER A N 1
ATOM 1180 C CA . SER A 1 156 ? -4.701 -6.362 19.140 1.00 97.75 156 SER A CA 1
ATOM 1181 C C . SER A 1 156 ? -5.326 -5.517 18.037 1.00 97.75 156 SER A C 1
ATOM 1183 O O . SER A 1 156 ? -6.527 -5.586 17.815 1.00 97.75 156 SER A O 1
ATOM 1185 N N . LEU A 1 157 ? -4.509 -4.766 17.293 1.00 98.25 157 LEU A N 1
ATOM 1186 C CA . LEU A 1 157 ? -5.017 -3.818 16.307 1.00 98.25 157 LEU A CA 1
ATOM 1187 C C . LEU A 1 157 ? -5.758 -4.503 15.152 1.00 98.25 157 LEU A C 1
ATOM 1189 O O . LEU A 1 157 ? -6.799 -4.016 14.724 1.00 98.25 157 LEU A O 1
ATOM 1193 N N . LEU A 1 158 ? -5.228 -5.616 14.635 1.00 98.06 158 LEU A N 1
ATOM 1194 C CA . LEU A 1 158 ? -5.850 -6.327 13.518 1.00 98.06 158 LEU A CA 1
ATOM 1195 C C . LEU A 1 158 ? -7.256 -6.853 13.854 1.00 98.06 158 LEU A C 1
ATOM 1197 O O . LEU A 1 158 ? -8.170 -6.526 13.095 1.00 98.06 158 LEU A O 1
ATOM 1201 N N . PRO A 1 159 ? -7.468 -7.629 14.940 1.00 97.00 159 PRO A N 1
ATOM 1202 C CA . PRO A 1 159 ? -8.812 -8.083 15.284 1.00 97.00 159 PRO A CA 1
ATOM 1203 C C . PRO A 1 159 ? -9.745 -6.927 15.658 1.00 97.00 159 PRO A C 1
ATOM 1205 O O . PRO A 1 159 ? -10.885 -6.937 15.223 1.00 97.00 159 PRO A O 1
ATOM 1208 N N . GLU A 1 160 ? -9.271 -5.885 16.355 1.00 97.06 160 GLU A N 1
ATOM 1209 C CA . GLU A 1 160 ? -10.115 -4.719 16.668 1.00 97.06 160 GLU A CA 1
ATOM 1210 C C . GLU A 1 160 ? -10.632 -4.008 15.406 1.00 97.06 160 GLU A C 1
ATOM 1212 O O . GLU A 1 160 ? -11.790 -3.596 15.352 1.00 97.06 160 GLU A O 1
ATOM 1217 N N . VAL A 1 161 ? -9.790 -3.867 14.373 1.00 96.44 161 VAL A N 1
ATOM 1218 C CA . VAL A 1 161 ? -10.232 -3.320 13.082 1.00 96.44 161 VAL A CA 1
ATOM 1219 C C . VAL A 1 161 ? -11.208 -4.276 12.399 1.00 96.44 161 VAL A C 1
ATOM 1221 O O . VAL A 1 161 ? -12.234 -3.817 11.907 1.00 96.44 161 VAL A O 1
ATOM 1224 N N . ALA A 1 162 ? -10.920 -5.581 12.374 1.00 95.31 162 ALA A N 1
ATOM 1225 C CA . ALA A 1 162 ? -11.791 -6.573 11.743 1.00 95.31 162 ALA A CA 1
ATOM 1226 C C . ALA A 1 162 ? -13.202 -6.580 12.356 1.00 95.31 162 ALA A C 1
ATOM 1228 O O . ALA A 1 162 ? -14.178 -6.444 11.618 1.00 95.31 162 ALA A O 1
ATOM 1229 N N . ASP A 1 163 ? -13.301 -6.631 13.687 1.00 94.62 163 ASP A N 1
ATOM 1230 C CA . ASP A 1 163 ? -14.572 -6.643 14.422 1.00 94.62 163 ASP A CA 1
ATOM 1231 C C . ASP A 1 163 ? -15.419 -5.399 14.093 1.00 94.62 163 ASP A C 1
ATOM 1233 O O . ASP A 1 163 ? -16.613 -5.487 13.810 1.00 94.62 163 ASP A O 1
ATOM 1237 N N . ILE A 1 164 ? -14.792 -4.220 14.036 1.00 92.62 164 ILE A N 1
ATOM 1238 C CA . ILE A 1 164 ? -15.497 -2.966 13.733 1.00 92.62 164 ILE A CA 1
ATOM 1239 C C . ILE A 1 164 ? -15.999 -2.917 12.285 1.00 92.62 164 ILE A C 1
ATOM 1241 O O . ILE A 1 164 ? -17.058 -2.337 12.018 1.00 92.62 164 ILE A O 1
ATOM 1245 N N . LEU A 1 165 ? -15.267 -3.505 11.335 1.00 90.81 165 LEU A N 1
ATOM 1246 C CA . LEU A 1 165 ? -15.734 -3.599 9.950 1.00 90.81 165 LEU A CA 1
ATOM 1247 C C . LEU A 1 165 ? -16.907 -4.567 9.812 1.00 90.81 165 LEU A C 1
ATOM 1249 O O . LEU A 1 165 ? -17.838 -4.269 9.059 1.00 90.81 165 LEU A O 1
ATOM 1253 N N . GLU A 1 166 ? -16.897 -5.671 10.560 1.00 89.00 166 GLU A N 1
ATOM 1254 C CA . GLU A 1 166 ? -18.030 -6.595 10.620 1.00 89.00 166 GLU A CA 1
ATOM 1255 C C . GLU A 1 166 ? -19.293 -5.920 11.174 1.00 89.00 166 GLU A C 1
ATOM 1257 O O . GLU A 1 166 ? -20.376 -6.106 10.609 1.00 89.00 166 GLU A O 1
ATOM 1262 N N . ASP A 1 167 ? -19.153 -5.083 12.205 1.00 86.50 167 ASP A N 1
ATOM 1263 C CA . ASP A 1 167 ? -20.267 -4.358 12.825 1.00 86.50 167 ASP A CA 1
ATOM 1264 C C . ASP A 1 167 ? -20.860 -3.263 11.923 1.00 86.50 167 ASP A C 1
ATOM 1266 O O . ASP A 1 167 ? -22.062 -2.984 11.974 1.00 86.50 167 ASP A O 1
ATOM 1270 N N . ARG A 1 168 ? -20.033 -2.603 11.100 1.00 78.75 168 ARG A N 1
ATOM 1271 C CA . ARG A 1 168 ? -20.452 -1.399 10.367 1.00 78.75 168 ARG A CA 1
ATOM 1272 C C . ARG A 1 168 ? -21.282 -1.690 9.121 1.00 78.75 168 ARG A C 1
ATOM 1274 O O . ARG A 1 168 ? -22.205 -0.923 8.844 1.00 78.75 168 ARG A O 1
ATOM 1281 N N . ASN A 1 169 ? -20.951 -2.724 8.340 1.00 70.81 169 ASN A N 1
ATOM 1282 C CA . ASN A 1 169 ? -21.751 -3.154 7.186 1.00 70.81 169 ASN A CA 1
ATOM 1283 C C . ASN A 1 169 ? -21.219 -4.458 6.563 1.00 70.81 169 ASN A C 1
ATOM 1285 O O . ASN A 1 169 ? -20.008 -4.617 6.419 1.00 70.81 169 ASN A O 1
ATOM 1289 N N . ARG A 1 170 ? -22.098 -5.338 6.053 1.00 60.19 170 ARG A N 1
ATOM 1290 C CA . ARG A 1 170 ? -21.664 -6.588 5.385 1.00 60.19 170 ARG A CA 1
ATOM 1291 C C . ARG A 1 170 ? -20.823 -6.349 4.129 1.00 60.19 170 ARG A C 1
ATOM 1293 O O . ARG A 1 170 ? -19.953 -7.157 3.831 1.00 60.19 170 ARG A O 1
ATOM 1300 N N . ASP A 1 171 ? -21.032 -5.234 3.434 1.00 66.25 171 ASP A N 1
ATOM 1301 C CA . ASP A 1 171 ? -20.266 -4.896 2.227 1.00 66.25 171 ASP A CA 1
ATOM 1302 C C . ASP A 1 171 ? -18.799 -4.534 2.536 1.00 66.25 171 ASP A C 1
ATOM 1304 O O . ASP A 1 171 ? -17.932 -4.668 1.675 1.00 66.25 171 ASP A O 1
ATOM 1308 N N . LEU A 1 172 ? -18.486 -4.131 3.776 1.00 68.06 172 LEU A N 1
ATOM 1309 C CA . LEU A 1 172 ? -17.107 -3.879 4.212 1.00 68.06 172 LEU A CA 1
ATOM 1310 C C . LEU A 1 172 ? -16.383 -5.160 4.651 1.00 68.06 172 LEU A C 1
ATOM 1312 O O . LEU A 1 172 ? -15.158 -5.149 4.734 1.00 68.06 172 LEU A O 1
ATOM 1316 N N . GLN A 1 173 ? -17.094 -6.280 4.847 1.00 63.72 173 GLN A N 1
ATOM 1317 C CA . GLN A 1 173 ? -16.474 -7.577 5.166 1.00 63.72 173 GLN A CA 1
ATOM 1318 C C . GLN A 1 173 ? -15.567 -8.084 4.039 1.00 63.72 173 GLN A C 1
ATOM 1320 O O . GLN A 1 173 ? -14.681 -8.900 4.279 1.00 63.72 173 GLN A O 1
ATOM 1325 N N . SER A 1 174 ? -15.769 -7.615 2.802 1.00 81.50 174 SER A N 1
ATOM 1326 C CA . SER A 1 174 ? -14.903 -7.974 1.678 1.00 81.50 174 SER A CA 1
ATOM 1327 C C . SER A 1 174 ? -13.632 -7.133 1.570 1.00 81.50 174 SER A C 1
ATOM 1329 O O . SER A 1 174 ? -12.799 -7.461 0.728 1.00 81.50 174 SER A O 1
ATOM 1331 N N . LEU A 1 175 ? -13.470 -6.069 2.371 1.00 93.56 175 LEU A N 1
ATOM 1332 C CA . LEU A 1 175 ? -12.273 -5.229 2.330 1.00 93.56 175 LEU A CA 1
ATOM 1333 C C . LEU A 1 175 ? -11.066 -6.014 2.875 1.00 93.56 175 LEU A C 1
ATOM 1335 O O . LEU A 1 175 ? -11.037 -6.333 4.065 1.00 93.56 175 LEU A O 1
ATOM 1339 N N . PRO A 1 176 ? -10.047 -6.324 2.052 1.00 96.19 176 PRO A N 1
ATOM 1340 C CA . PRO A 1 176 ? -8.899 -7.089 2.515 1.00 96.19 176 PRO A CA 1
ATOM 1341 C C . PRO A 1 176 ? -8.084 -6.316 3.557 1.00 96.19 176 PRO A C 1
ATOM 1343 O O . PRO A 1 176 ? -7.695 -5.165 3.332 1.00 96.19 176 PRO A O 1
ATOM 1346 N N . LEU A 1 177 ? -7.773 -6.989 4.667 1.00 97.44 177 LEU A N 1
ATOM 1347 C CA . LEU A 1 177 ? -6.875 -6.499 5.711 1.00 97.44 177 LEU A CA 1
ATOM 1348 C C . LEU A 1 177 ? -5.506 -7.174 5.579 1.00 97.44 177 LEU A C 1
ATOM 1350 O O . LEU A 1 177 ? -5.400 -8.401 5.609 1.00 97.44 177 LEU A O 1
ATOM 1354 N N . LEU A 1 178 ? -4.450 -6.374 5.450 1.00 97.81 178 LEU A N 1
ATOM 1355 C CA . LEU A 1 178 ? -3.064 -6.834 5.406 1.00 97.81 178 LEU A CA 1
ATOM 1356 C C . LEU A 1 178 ? -2.367 -6.467 6.719 1.00 97.81 178 LEU A C 1
ATOM 1358 O O . LEU A 1 178 ? -2.214 -5.288 7.021 1.00 97.81 178 LEU A O 1
ATOM 1362 N N . ALA A 1 179 ? -1.918 -7.457 7.484 1.00 97.81 179 ALA A N 1
ATOM 1363 C CA . ALA A 1 179 ? -1.150 -7.229 8.707 1.00 97.81 179 ALA A CA 1
ATOM 1364 C C . ALA A 1 179 ? 0.304 -6.828 8.393 1.00 97.81 179 ALA A C 1
ATOM 1366 O O . ALA A 1 179 ? 0.943 -7.466 7.549 1.00 97.81 179 ALA A O 1
ATOM 1367 N N . ALA A 1 180 ? 0.825 -5.801 9.073 1.00 93.75 180 ALA A N 1
ATOM 1368 C CA . ALA A 1 180 ? 2.176 -5.262 8.889 1.00 93.75 180 ALA A CA 1
ATOM 1369 C C . ALA A 1 180 ? 2.857 -4.830 10.198 1.00 93.75 180 ALA A C 1
ATOM 1371 O O . ALA A 1 180 ? 2.162 -4.447 11.168 1.00 93.75 180 ALA A O 1
#

Organism: Monilinia laxa (NCBI:txid61186)

Foldseek 3Di:
DPPPQALVQQLVCVVVVHAREDEDAQDLVVLVVRLVVNVVVVVVDPDPPVVCVPDPARSYEYEYEQCHHDLVSVLCCCLPHVHQEYEYDHHVDLLVLLVNLVSSCVSNVNRHFYEYEDQALVSLVSNCVRRVGLAYEHEAPPDDDDDDPDGHGLVPRVVVNQVVLVVPDPVSNPHHYHYD

pLDDT: mean 89.43, std 11.34, range [47.78, 98.56]

Sequence (180 aa):
MLGAATPALAINVSRAGGIGFLAGRNNMTDIHEKLKATTSLIATHDIKNHHFETSDRLPIGIGFQNWDCKIDLALEATEKHRPSAIWLYAPKKTEDLKEWARGLRSVSNGKVSVWVQVETVKEAMDAIDTADPDVLVIRGSDAGGHGLARSASIISLLPEVADILEDRNRDLQSLPLLAA

InterPro domains:
  IPR013785 Aldolase-type TIM barrel [G3DSA:3.20.20.70] (1-180)

Secondary structure (DSSP, 8-state):
-TTT--HHHHHHHHHTTS-EEEEE-S-HHHHHHHHHHHHHHHHH-----HHHHT-SSEEEEEEEETTTS-HHHHHHHHHHH-EEEEEEE--SSGGGHHHHHHHHHHHTTT-SEEEEEESSHHHHHHHHHHH--SEEEE--TTSSSS--SS---HHHHHHHHHHHHHHH-GGGGGS-EEE-

Radius of gyration: 16.27 Å; chains: 1; bounding box: 39×33×41 Å